Protein AF-A0A1C9WXF7-F1 (afdb_monomer_lite)

Sequence (76 aa):
MPFYLEYTANQNAEIRSAVDGSDLHEALVRAVGAVREAGCRTALLRFSPEPSRAFGGGDVVAGYTETDGWEIPEQA

Structure (mmCIF, N/CA/C/O backbone):
data_AF-A0A1C9WXF7-F1
#
_entry.id   AF-A0A1C9WXF7-F1
#
loop_
_atom_site.group_PDB
_atom_site.id
_atom_site.type_symbol
_atom_site.label_atom_id
_atom_site.label_alt_id
_atom_site.label_comp_id
_atom_site.label_asym_id
_atom_site.label_entity_id
_atom_site.label_seq_id
_atom_site.pdbx_PDB_ins_code
_atom_site.Cartn_x
_atom_site.Cartn_y
_atom_site.Cartn_z
_atom_site.occupancy
_atom_site.B_iso_or_equiv
_atom_site.auth_seq_id
_atom_site.auth_comp_id
_atom_site.auth_asym_id
_atom_site.auth_atom_id
_atom_site.pdbx_PDB_model_num
ATOM 1 N N . MET A 1 1 ? 10.156 4.484 -9.834 1.00 65.81 1 MET A N 1
ATOM 2 C CA . MET A 1 1 ? 9.571 4.334 -8.487 1.00 65.81 1 MET A CA 1
ATOM 3 C C . MET A 1 1 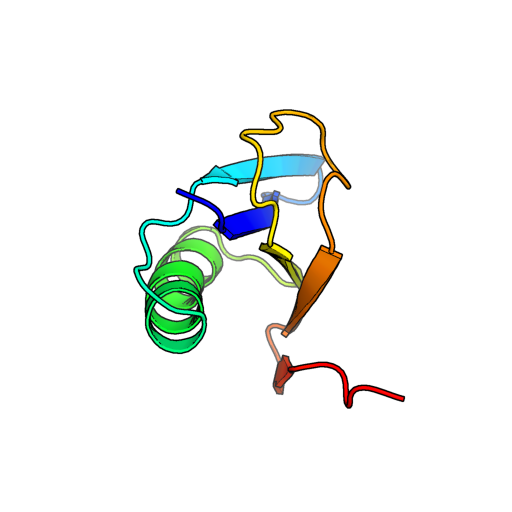? 8.941 2.966 -8.432 1.00 65.81 1 MET A C 1
ATOM 5 O O . MET A 1 1 ? 8.047 2.741 -9.240 1.00 65.81 1 MET A O 1
ATOM 9 N N . PRO A 1 2 ? 9.452 2.048 -7.603 1.00 84.44 2 PRO A N 1
ATOM 10 C CA . PRO A 1 2 ? 9.003 0.666 -7.638 1.00 84.44 2 PRO A CA 1
ATOM 11 C C . PRO A 1 2 ? 7.832 0.383 -6.689 1.00 84.44 2 PRO A C 1
ATOM 13 O O . PRO A 1 2 ? 7.278 -0.705 -6.734 1.00 84.44 2 PRO A O 1
ATOM 16 N N . PHE A 1 3 ? 7.437 1.330 -5.834 1.00 91.06 3 PHE A N 1
ATOM 17 C CA . PHE A 1 3 ? 6.356 1.127 -4.872 1.00 91.06 3 PHE A CA 1
ATOM 18 C C . PHE A 1 3 ? 5.041 1.741 -5.348 1.00 91.06 3 PHE A C 1
ATOM 20 O O . PHE A 1 3 ? 5.005 2.859 -5.871 1.00 91.06 3 PHE A O 1
ATOM 27 N N . TYR A 1 4 ? 3.958 1.002 -5.132 1.00 92.75 4 TYR A N 1
ATOM 28 C CA . TYR A 1 4 ? 2.603 1.377 -5.505 1.00 92.75 4 TYR A CA 1
ATOM 29 C C . TYR A 1 4 ? 1.659 1.136 -4.335 1.00 92.75 4 TYR A C 1
ATOM 31 O O . TYR A 1 4 ? 1.607 0.036 -3.795 1.00 92.75 4 TYR A O 1
ATOM 39 N N . LEU A 1 5 ? 0.907 2.163 -3.962 1.00 92.69 5 LEU A N 1
ATOM 40 C CA . LEU A 1 5 ? -0.130 2.096 -2.945 1.00 92.69 5 LEU A CA 1
ATOM 41 C C . LEU A 1 5 ? -1.480 1.855 -3.619 1.00 92.69 5 LEU A C 1
ATOM 43 O O . LEU A 1 5 ? -1.888 2.640 -4.475 1.00 92.69 5 LEU A O 1
ATOM 47 N N . GLU A 1 6 ? -2.164 0.798 -3.206 1.00 93.06 6 GLU A N 1
ATOM 48 C CA . GLU A 1 6 ? -3.497 0.414 -3.661 1.00 93.06 6 GLU A CA 1
ATOM 49 C C . GLU A 1 6 ? -4.496 0.499 -2.511 1.00 93.06 6 GLU A C 1
ATOM 51 O O . GLU A 1 6 ? -4.271 -0.083 -1.454 1.00 93.06 6 GLU A O 1
ATOM 56 N N . TYR A 1 7 ? -5.597 1.223 -2.694 1.00 89.69 7 TYR A N 1
ATOM 57 C CA . TYR A 1 7 ? -6.597 1.419 -1.643 1.00 89.69 7 TYR A CA 1
ATOM 58 C C . TYR A 1 7 ? -7.979 1.730 -2.208 1.00 89.69 7 TYR A C 1
ATOM 60 O O . TYR A 1 7 ? -8.115 2.133 -3.361 1.00 89.69 7 TYR A O 1
ATOM 68 N N . THR A 1 8 ? -9.010 1.573 -1.375 1.00 84.94 8 THR A N 1
ATOM 69 C CA . THR A 1 8 ? -10.371 2.015 -1.703 1.00 84.94 8 THR A CA 1
ATOM 70 C C . THR A 1 8 ? -10.684 3.331 -0.998 1.00 84.94 8 THR A C 1
ATOM 72 O O . THR A 1 8 ? -10.787 3.374 0.227 1.00 84.94 8 THR A O 1
ATOM 75 N N . ALA A 1 9 ? -10.889 4.397 -1.769 1.00 79.06 9 ALA A N 1
ATOM 76 C CA . ALA A 1 9 ? -11.379 5.679 -1.276 1.00 79.06 9 ALA A CA 1
ATOM 77 C C . ALA A 1 9 ? -12.909 5.751 -1.364 1.00 79.06 9 ALA A C 1
ATOM 79 O O . ALA A 1 9 ? -13.518 5.277 -2.328 1.00 79.06 9 ALA A O 1
ATOM 80 N N . ASN A 1 10 ? -13.542 6.387 -0.372 1.00 72.81 10 ASN A N 1
ATOM 81 C CA . ASN A 1 10 ? -14.984 6.677 -0.367 1.00 72.81 10 ASN A CA 1
ATOM 82 C C . ASN A 1 10 ? -15.876 5.454 -0.680 1.00 72.81 10 ASN A C 1
ATOM 84 O O . ASN A 1 10 ? -16.916 5.586 -1.320 1.00 72.81 10 ASN A O 1
ATOM 88 N N . GLN A 1 11 ? -15.446 4.264 -0.241 1.00 69.56 11 GLN A N 1
ATOM 89 C CA . GLN A 1 11 ? -16.134 2.968 -0.375 1.00 69.56 11 GLN A CA 1
ATOM 90 C C . GLN A 1 11 ? -16.361 2.445 -1.807 1.00 69.56 11 GLN A C 1
ATOM 92 O O . GLN A 1 11 ? -16.836 1.325 -1.939 1.00 69.56 11 GLN A O 1
ATOM 97 N N . ASN A 1 12 ? -16.004 3.193 -2.860 1.00 69.38 12 ASN A N 1
ATOM 98 C CA . ASN A 1 12 ? -16.342 2.832 -4.247 1.00 69.38 12 ASN A CA 1
ATOM 99 C C . ASN A 1 12 ? -15.226 3.086 -5.276 1.00 69.38 12 ASN A C 1
ATOM 101 O O . ASN A 1 12 ? -15.370 2.668 -6.423 1.00 69.38 12 ASN A O 1
ATOM 105 N N . ALA A 1 13 ? -14.150 3.794 -4.917 1.00 79.75 13 ALA A N 1
ATOM 106 C CA . ALA A 1 13 ? -13.081 4.128 -5.855 1.00 79.75 13 ALA A CA 1
ATOM 107 C C . ALA A 1 13 ? -11.794 3.385 -5.497 1.00 79.75 13 ALA A C 1
ATOM 109 O O . ALA A 1 13 ? -11.176 3.673 -4.475 1.00 79.75 13 ALA A O 1
ATOM 110 N N . GLU A 1 14 ? -11.376 2.459 -6.354 1.00 86.44 14 GLU A N 1
ATOM 111 C CA . GLU A 1 14 ? -10.061 1.825 -6.272 1.00 86.44 14 GLU A CA 1
ATOM 112 C C . GLU A 1 14 ? -9.002 2.780 -6.831 1.00 86.44 14 GLU A C 1
ATOM 114 O O . GLU A 1 14 ? -9.084 3.233 -7.976 1.00 86.44 14 GLU A O 1
ATOM 119 N N . ILE A 1 15 ? -8.008 3.112 -6.013 1.00 88.31 15 ILE A N 1
ATOM 120 C CA . ILE A 1 15 ? -6.930 4.032 -6.363 1.00 88.31 15 ILE A CA 1
ATOM 121 C C . ILE A 1 15 ? -5.609 3.279 -6.305 1.00 88.31 15 ILE A C 1
ATOM 123 O O . ILE A 1 15 ? -5.309 2.616 -5.315 1.00 88.31 15 ILE A O 1
ATOM 127 N N . ARG A 1 16 ? -4.799 3.431 -7.358 1.00 90.56 16 ARG A N 1
ATOM 128 C CA . ARG A 1 16 ? -3.383 3.053 -7.381 1.00 90.56 16 ARG A CA 1
ATOM 129 C C . ARG A 1 16 ? -2.539 4.311 -7.535 1.00 90.56 16 ARG A C 1
ATOM 131 O O . ARG A 1 16 ? -2.646 5.005 -8.545 1.00 90.56 16 ARG A O 1
ATOM 138 N N . SER A 1 17 ? -1.684 4.587 -6.559 1.00 89.44 17 SER A N 1
ATOM 139 C CA . SER A 1 17 ? -0.743 5.710 -6.587 1.00 89.44 17 SER A CA 1
ATOM 140 C C . SER A 1 17 ? 0.688 5.200 -6.556 1.00 89.44 17 SER A C 1
ATOM 142 O O . SER A 1 17 ? 0.999 4.281 -5.804 1.00 89.44 17 SER A O 1
ATOM 144 N N . ALA A 1 18 ? 1.578 5.813 -7.336 1.00 90.06 18 ALA A N 1
ATOM 145 C CA . ALA A 1 18 ? 3.009 5.622 -7.125 1.00 90.06 18 ALA A CA 1
ATOM 146 C C . ALA A 1 18 ? 3.400 6.202 -5.756 1.00 90.06 18 ALA A C 1
ATOM 148 O O . ALA A 1 18 ? 2.831 7.209 -5.323 1.00 90.06 18 ALA A O 1
ATOM 149 N N . VAL A 1 19 ? 4.347 5.549 -5.084 1.00 89.75 19 VAL A N 1
ATOM 150 C CA . VAL A 1 19 ? 4.924 6.015 -3.824 1.00 89.75 19 VAL A CA 1
ATOM 151 C C . VAL A 1 19 ? 6.415 6.243 -4.017 1.00 89.75 19 VAL A C 1
ATOM 153 O O . VAL A 1 19 ? 7.167 5.349 -4.415 1.00 89.75 19 VAL A O 1
ATOM 156 N N . ASP A 1 20 ? 6.838 7.461 -3.712 1.00 84.81 20 ASP A N 1
ATOM 157 C CA . ASP A 1 20 ? 8.229 7.884 -3.783 1.00 84.81 20 ASP A CA 1
ATOM 158 C C . ASP A 1 20 ? 8.998 7.308 -2.594 1.00 84.81 20 ASP A C 1
ATOM 160 O O . ASP A 1 20 ? 8.962 7.884 -1.520 1.00 84.81 20 ASP A O 1
ATOM 164 N N . GLY A 1 21 ? 9.708 6.199 -2.753 1.00 82.88 21 GLY A N 1
ATOM 165 C CA . GLY A 1 21 ? 10.581 5.659 -1.706 1.00 82.88 21 GLY A CA 1
ATOM 166 C C . GLY A 1 21 ? 11.826 5.034 -2.315 1.00 82.88 21 GLY A C 1
ATOM 167 O O . GLY A 1 21 ? 11.732 4.384 -3.363 1.00 82.88 21 GLY A O 1
ATOM 168 N N . SER A 1 22 ? 12.985 5.257 -1.694 1.00 85.81 22 SER A N 1
ATOM 169 C CA . SER A 1 22 ? 14.227 4.572 -2.068 1.00 85.81 22 SER A CA 1
ATOM 170 C C . SER A 1 22 ? 14.298 3.155 -1.490 1.00 85.81 22 SER A C 1
ATOM 172 O O . SER A 1 22 ? 14.916 2.281 -2.096 1.00 85.81 22 SER A O 1
ATOM 174 N N . ASP A 1 23 ? 13.582 2.906 -0.391 1.00 89.81 23 ASP A N 1
ATOM 175 C CA . ASP A 1 23 ? 13.401 1.599 0.234 1.00 89.81 23 ASP A CA 1
ATOM 176 C C . ASP A 1 23 ? 11.960 1.392 0.746 1.00 89.81 23 ASP A C 1
ATOM 178 O O . ASP A 1 23 ? 11.095 2.269 0.636 1.00 89.81 23 ASP A O 1
ATOM 182 N N . LEU A 1 24 ? 11.694 0.198 1.290 1.00 89.56 24 LEU A N 1
ATOM 183 C CA . LEU A 1 24 ? 10.384 -0.168 1.831 1.00 89.56 24 LEU A CA 1
ATOM 184 C C . LEU A 1 24 ? 9.985 0.710 3.025 1.00 89.56 24 LEU A C 1
ATOM 186 O O . LEU A 1 24 ? 8.816 1.064 3.151 1.00 89.56 24 LEU A O 1
ATOM 190 N N . HIS A 1 25 ? 10.927 1.076 3.894 1.00 90.31 25 HIS A N 1
ATOM 191 C CA . HIS A 1 25 ? 10.627 1.868 5.082 1.00 90.31 25 HIS A CA 1
ATOM 192 C C . HIS A 1 25 ? 10.151 3.275 4.700 1.00 90.31 25 HIS A C 1
ATOM 194 O O . HIS A 1 25 ? 9.098 3.720 5.163 1.00 90.31 25 HIS A O 1
ATOM 200 N N . GLU A 1 26 ? 10.866 3.948 3.796 1.00 91.25 26 GLU A N 1
ATOM 201 C CA . GLU A 1 26 ? 10.463 5.251 3.265 1.00 91.25 26 GLU A CA 1
ATOM 202 C C . GLU A 1 26 ? 9.111 5.187 2.551 1.00 91.25 26 GLU A C 1
ATOM 204 O O . GLU A 1 26 ? 8.270 6.077 2.730 1.00 91.25 26 GLU A O 1
ATOM 209 N N . ALA A 1 27 ? 8.885 4.130 1.764 1.00 92.50 27 ALA A N 1
ATOM 210 C CA . ALA A 1 27 ? 7.621 3.924 1.072 1.00 92.50 27 ALA A CA 1
ATOM 211 C C . ALA A 1 27 ? 6.457 3.769 2.063 1.00 92.50 27 ALA A C 1
ATOM 213 O O . ALA A 1 27 ? 5.422 4.409 1.886 1.00 92.50 27 ALA A O 1
ATOM 214 N N . LEU A 1 28 ? 6.631 2.997 3.141 1.00 92.12 28 LEU A N 1
ATOM 215 C CA . LEU A 1 28 ? 5.614 2.830 4.183 1.00 92.12 28 LEU A CA 1
ATOM 216 C C . LEU A 1 28 ? 5.298 4.152 4.885 1.00 92.12 28 LEU A C 1
ATOM 218 O O . LEU A 1 28 ? 4.129 4.519 4.990 1.00 92.12 28 LEU A O 1
ATOM 222 N N . VAL A 1 29 ? 6.320 4.900 5.315 1.00 90.81 29 VAL A N 1
ATOM 223 C CA . VAL A 1 29 ? 6.141 6.194 6.000 1.00 90.81 29 VAL A CA 1
ATOM 224 C C . VAL A 1 29 ? 5.340 7.171 5.139 1.00 90.81 29 VAL A C 1
ATOM 226 O O . VAL A 1 29 ? 4.413 7.818 5.629 1.00 90.81 29 VAL A O 1
ATOM 229 N N . ARG A 1 30 ? 5.647 7.254 3.842 1.00 90.06 30 ARG A N 1
ATOM 230 C CA . ARG A 1 30 ? 4.923 8.134 2.913 1.00 90.06 30 ARG A CA 1
ATOM 231 C C . ARG A 1 30 ? 3.524 7.621 2.596 1.00 90.06 30 ARG A C 1
ATOM 233 O O . ARG A 1 30 ? 2.588 8.415 2.523 1.00 90.06 30 ARG A O 1
ATOM 240 N N . ALA A 1 31 ? 3.363 6.307 2.466 1.00 91.25 31 ALA A N 1
ATOM 241 C CA . ALA A 1 31 ? 2.066 5.692 2.239 1.00 91.25 31 ALA A CA 1
ATOM 242 C C . ALA A 1 31 ? 1.108 5.904 3.425 1.00 91.25 31 ALA A C 1
ATOM 244 O O . ALA A 1 31 ? -0.074 6.126 3.175 1.00 91.25 31 ALA A O 1
ATOM 245 N N . VAL A 1 32 ? 1.597 5.929 4.682 1.00 87.56 32 VAL A N 1
ATOM 246 C CA . VAL A 1 32 ? 0.782 6.248 5.882 1.00 87.56 32 VAL A CA 1
ATOM 247 C C . VAL A 1 32 ? 0.078 7.598 5.741 1.00 87.56 32 VAL A C 1
ATOM 249 O O . VAL A 1 32 ? -1.106 7.705 6.063 1.00 87.56 32 VAL A O 1
ATOM 252 N N . GLY A 1 33 ? 0.794 8.630 5.285 1.00 83.81 33 GLY A N 1
ATOM 253 C CA . GLY A 1 33 ? 0.210 9.958 5.081 1.00 83.81 33 GLY A CA 1
ATOM 254 C C . GLY A 1 33 ? -0.956 9.904 4.095 1.00 83.81 33 GLY A C 1
ATOM 255 O O . GLY A 1 33 ? -2.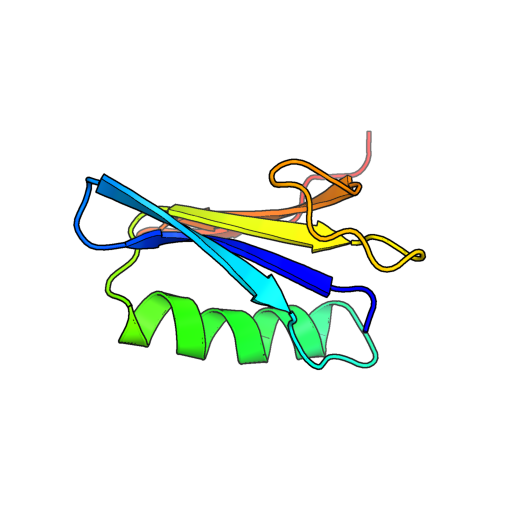061 10.332 4.420 1.00 83.81 33 GLY A O 1
ATOM 256 N N . ALA A 1 34 ? -0.734 9.260 2.946 1.00 85.31 34 ALA A N 1
ATOM 257 C CA . ALA A 1 34 ? -1.736 9.128 1.892 1.00 85.31 34 ALA A CA 1
ATOM 258 C C . ALA A 1 34 ? -2.992 8.358 2.344 1.00 85.31 34 ALA A C 1
ATOM 260 O O . ALA A 1 34 ? -4.106 8.805 2.079 1.00 85.31 34 ALA A O 1
ATOM 261 N N . VAL A 1 35 ? -2.843 7.231 3.055 1.00 88.06 35 VAL A N 1
A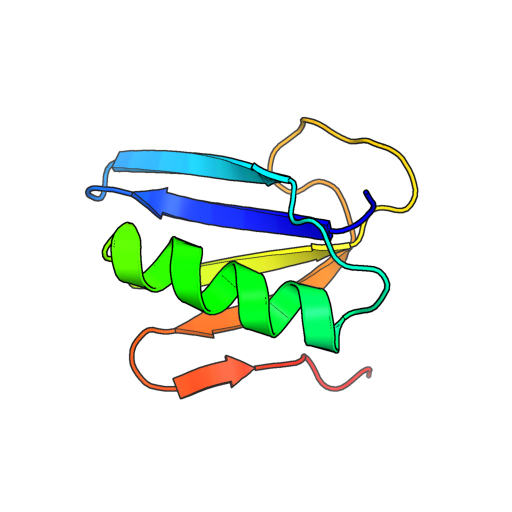TOM 262 C CA . VAL A 1 35 ? -4.011 6.460 3.531 1.00 88.06 35 VAL A CA 1
ATOM 263 C C . VAL A 1 35 ? -4.804 7.200 4.607 1.00 88.06 35 VAL A C 1
ATOM 265 O O . VAL A 1 35 ? -6.034 7.118 4.610 1.00 88.06 35 VAL A O 1
ATOM 268 N N . ARG A 1 36 ? -4.133 7.960 5.485 1.00 84.12 36 ARG A N 1
ATOM 269 C CA . ARG A 1 36 ? -4.795 8.766 6.524 1.00 84.12 36 ARG A CA 1
ATOM 270 C C . ARG A 1 36 ? -5.560 9.942 5.933 1.00 84.12 36 ARG A C 1
ATOM 272 O O . ARG A 1 36 ? -6.709 10.154 6.304 1.00 84.12 36 ARG A O 1
ATOM 279 N N . GLU A 1 37 ? -4.951 10.675 5.004 1.00 84.94 37 GLU A N 1
ATOM 280 C CA . GLU A 1 37 ? -5.611 11.784 4.305 1.00 84.94 37 GLU A CA 1
ATOM 281 C C . GLU A 1 37 ? -6.819 11.305 3.488 1.00 84.94 37 GLU A C 1
ATOM 283 O O . GLU A 1 37 ? -7.843 11.985 3.440 1.00 84.94 37 GLU A O 1
ATOM 288 N N . ALA A 1 38 ? -6.733 10.109 2.897 1.00 81.94 38 ALA A N 1
ATOM 289 C CA . ALA A 1 38 ? -7.816 9.509 2.123 1.00 81.94 38 ALA A CA 1
ATOM 290 C C . ALA A 1 38 ? -8.914 8.834 2.972 1.00 81.94 38 ALA A C 1
ATOM 292 O O . ALA A 1 38 ? -9.920 8.396 2.411 1.00 81.94 38 ALA A O 1
ATOM 293 N N . GLY A 1 39 ? -8.739 8.707 4.295 1.00 82.94 39 GLY A N 1
ATOM 294 C CA . GLY A 1 39 ? -9.689 8.009 5.172 1.00 82.94 39 GLY A CA 1
ATOM 295 C C . GLY A 1 39 ? -9.850 6.521 4.835 1.00 82.94 39 GLY A C 1
ATOM 296 O O . GLY A 1 39 ? -10.959 5.984 4.882 1.00 82.94 39 GLY A O 1
ATOM 297 N N . CYS A 1 40 ? -8.764 5.862 4.425 1.00 85.00 40 CYS A N 1
ATOM 298 C CA . CYS A 1 40 ? -8.799 4.465 3.998 1.00 85.00 40 CYS A CA 1
ATOM 299 C C . CYS A 1 40 ? -8.811 3.501 5.177 1.00 85.00 40 CYS A C 1
ATOM 301 O O . CYS A 1 40 ? -7.982 3.595 6.076 1.00 85.00 40 CYS A O 1
ATOM 303 N N . ARG A 1 41 ? -9.706 2.509 5.116 1.00 86.50 41 ARG A N 1
ATOM 304 C CA . ARG A 1 41 ? -9.762 1.420 6.104 1.00 86.50 41 ARG A CA 1
ATOM 305 C C . ARG A 1 41 ? -8.747 0.322 5.834 1.00 86.50 41 ARG A C 1
ATOM 307 O O . ARG A 1 41 ? -8.238 -0.283 6.771 1.00 86.50 41 ARG A O 1
ATOM 314 N N . THR A 1 42 ? -8.491 0.058 4.557 1.00 89.75 42 THR A N 1
ATOM 315 C CA . THR A 1 42 ? -7.559 -0.965 4.095 1.00 89.75 42 THR A CA 1
ATOM 316 C C . THR A 1 42 ? -6.756 -0.450 2.909 1.00 89.75 42 THR A C 1
ATOM 318 O O . THR A 1 42 ? -7.272 0.293 2.067 1.00 89.75 42 THR A O 1
ATOM 321 N N . ALA A 1 43 ? -5.486 -0.840 2.849 1.0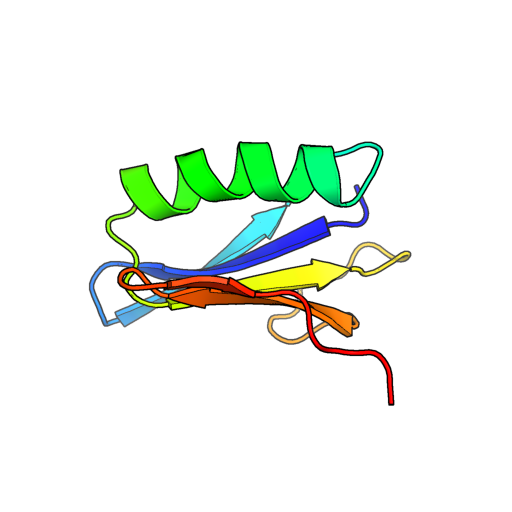0 92.81 43 ALA A N 1
ATOM 322 C CA . ALA A 1 43 ? -4.624 -0.583 1.704 1.00 92.81 43 ALA A CA 1
ATOM 323 C C . ALA A 1 43 ? -3.583 -1.694 1.540 1.00 92.81 43 ALA A C 1
ATOM 325 O O . ALA A 1 43 ? -3.296 -2.441 2.472 1.00 92.81 43 ALA A O 1
ATOM 326 N N . LEU A 1 44 ? -3.002 -1.788 0.351 1.00 94.00 44 LEU A N 1
ATOM 327 C CA . LEU A 1 44 ? -1.885 -2.667 0.038 1.00 94.00 44 LEU A CA 1
ATOM 328 C C . LEU A 1 44 ? -0.743 -1.825 -0.513 1.00 94.00 44 LEU A C 1
ATOM 330 O O . LEU A 1 44 ? -0.940 -1.004 -1.410 1.00 94.00 44 LEU A O 1
ATOM 334 N N . LEU A 1 45 ? 0.462 -2.056 -0.006 1.00 93.62 45 LEU A N 1
ATOM 335 C CA . LEU A 1 45 ? 1.677 -1.567 -0.630 1.00 93.62 45 LEU A CA 1
ATOM 336 C C . LEU A 1 45 ? 2.260 -2.696 -1.472 1.00 93.62 45 LEU A C 1
ATOM 338 O O . LEU A 1 45 ? 2.526 -3.796 -0.978 1.00 93.62 45 LEU A O 1
ATOM 342 N N . ARG A 1 46 ? 2.460 -2.412 -2.755 1.00 93.25 46 ARG A N 1
ATOM 343 C CA . ARG A 1 46 ? 3.051 -3.330 -3.719 1.00 93.25 46 ARG A CA 1
ATOM 344 C C . ARG A 1 46 ? 4.408 -2.844 -4.186 1.00 93.25 46 ARG A C 1
ATOM 346 O O . ARG A 1 46 ? 4.604 -1.646 -4.381 1.00 93.25 46 ARG A O 1
ATOM 353 N N . PHE A 1 47 ? 5.314 -3.780 -4.423 1.00 90.88 47 PHE A N 1
ATOM 354 C CA . PHE A 1 47 ? 6.588 -3.550 -5.086 1.00 90.88 47 PHE A CA 1
ATOM 355 C C . PHE A 1 47 ? 6.544 -4.117 -6.507 1.00 90.88 47 PHE A C 1
ATOM 357 O O . PHE A 1 47 ? 6.136 -5.251 -6.734 1.00 90.88 47 PHE A O 1
ATOM 364 N N . SER A 1 48 ? 6.967 -3.323 -7.481 1.00 89.88 48 SER A N 1
ATOM 365 C CA . SER A 1 48 ? 7.091 -3.708 -8.879 1.00 89.88 48 SER A CA 1
ATOM 366 C C . SER A 1 48 ? 8.349 -3.046 -9.443 1.00 89.88 48 SER A C 1
ATOM 368 O O . SER A 1 48 ? 8.380 -1.819 -9.561 1.00 89.88 48 SER A O 1
ATOM 370 N N . PRO A 1 49 ? 9.399 -3.812 -9.790 1.00 85.12 49 PRO A N 1
ATOM 371 C CA . PRO A 1 49 ? 10.629 -3.245 -10.344 1.00 85.12 49 PRO A CA 1
ATOM 372 C C . PRO A 1 49 ? 10.385 -2.585 -11.708 1.00 85.12 49 PRO A C 1
ATOM 374 O O . PRO A 1 49 ? 11.042 -1.605 -12.056 1.00 85.12 49 PRO A O 1
ATOM 377 N N . GLU A 1 50 ? 9.395 -3.082 -12.451 1.00 84.81 50 GLU A N 1
ATOM 378 C CA . GLU A 1 50 ? 8.917 -2.472 -13.685 1.00 84.81 50 GLU A CA 1
ATOM 379 C C . GLU A 1 50 ? 7.707 -1.569 -13.415 1.00 84.81 50 GLU A C 1
ATOM 381 O O . GLU A 1 50 ? 6.837 -1.920 -12.608 1.00 84.81 50 GLU A O 1
ATOM 386 N N . PRO A 1 51 ? 7.601 -0.412 -14.089 1.00 74.31 51 PRO A N 1
ATOM 387 C CA . PRO A 1 51 ? 6.475 0.478 -13.892 1.00 74.31 51 PRO A CA 1
ATOM 388 C C . PRO A 1 51 ? 5.182 -0.134 -14.445 1.00 74.31 51 PRO A C 1
ATOM 390 O O . PRO A 1 51 ? 4.921 -0.088 -15.645 1.00 74.31 51 PRO A O 1
ATOM 393 N N . SER A 1 52 ? 4.342 -0.667 -13.557 1.00 72.25 52 SER A N 1
ATOM 394 C CA . SER A 1 52 ? 3.016 -1.187 -13.899 1.00 72.25 52 SER A CA 1
ATOM 395 C C . SER A 1 52 ? 1.915 -0.244 -13.422 1.00 72.25 52 SER A C 1
ATOM 397 O O . SER A 1 52 ? 1.865 0.151 -12.252 1.00 72.25 52 SER A O 1
ATOM 399 N N . ARG A 1 53 ? 1.014 0.113 -14.345 1.00 71.38 53 ARG A N 1
ATOM 400 C CA . ARG A 1 53 ? -0.201 0.894 -14.054 1.00 71.38 53 ARG A CA 1
ATOM 401 C C . ARG A 1 53 ? -1.414 0.017 -13.741 1.00 71.38 53 ARG A C 1
ATOM 403 O O . ARG A 1 53 ? -2.452 0.556 -13.375 1.00 71.38 53 ARG A O 1
ATOM 410 N N . ALA A 1 54 ? -1.305 -1.301 -13.906 1.00 84.31 54 ALA A N 1
ATOM 411 C CA . ALA A 1 54 ? -2.408 -2.215 -13.647 1.00 84.31 54 ALA A CA 1
ATOM 412 C C . ALA A 1 54 ? -2.595 -2.415 -12.140 1.00 84.31 54 ALA A C 1
ATOM 414 O O . ALA A 1 54 ? -1.621 -2.642 -11.421 1.00 84.31 54 ALA A O 1
ATOM 415 N N . PHE A 1 55 ? -3.845 -2.359 -11.680 1.00 87.06 55 PHE A N 1
ATOM 416 C CA . PHE A 1 55 ? -4.190 -2.737 -10.313 1.00 87.06 55 PHE A CA 1
ATOM 417 C C . PHE A 1 55 ? -3.863 -4.219 -10.078 1.00 87.06 55 PHE A C 1
ATOM 419 O O . PHE A 1 55 ? -3.986 -5.037 -10.992 1.00 87.06 55 PHE A O 1
ATOM 426 N N . GLY A 1 56 ? -3.392 -4.566 -8.884 1.00 86.50 56 GLY A N 1
ATOM 427 C CA . GLY A 1 56 ? -2.916 -5.908 -8.557 1.00 86.50 56 GLY A CA 1
ATOM 428 C C . GLY A 1 56 ? -1.533 -6.256 -9.123 1.00 86.50 56 GLY A C 1
ATOM 429 O O . GLY A 1 56 ? -1.035 -7.347 -8.862 1.00 86.50 56 GLY A O 1
ATOM 430 N N . GLY A 1 57 ? -0.888 -5.360 -9.879 1.00 88.25 57 GLY A N 1
ATOM 431 C CA . GLY A 1 57 ? 0.443 -5.597 -10.440 1.00 88.25 57 GLY A CA 1
ATOM 432 C C . GLY A 1 57 ? 1.569 -5.417 -9.416 1.00 88.25 57 GLY A C 1
ATOM 433 O O . GLY A 1 57 ? 1.586 -4.412 -8.696 1.00 88.25 57 GLY A O 1
ATOM 434 N N . GLY A 1 58 ? 2.534 -6.340 -9.416 1.00 89.19 58 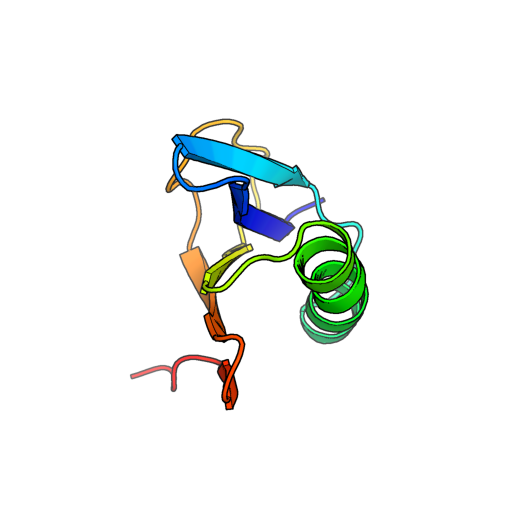GLY A N 1
ATOM 435 C CA . GLY A 1 58 ? 3.661 -6.382 -8.476 1.00 89.19 58 GLY A CA 1
ATOM 436 C C . GLY A 1 58 ? 3.373 -7.232 -7.239 1.00 89.19 58 GLY A C 1
ATOM 437 O O . GLY A 1 58 ? 2.244 -7.675 -7.034 1.00 89.19 58 GLY A O 1
ATOM 438 N N . ASP A 1 59 ? 4.379 -7.430 -6.398 1.00 91.88 59 ASP A N 1
ATOM 439 C CA . ASP A 1 59 ? 4.283 -8.240 -5.184 1.00 91.88 59 ASP A CA 1
ATOM 440 C C . ASP A 1 59 ? 3.743 -7.413 -4.021 1.00 91.88 59 ASP A C 1
ATOM 442 O O . ASP A 1 59 ? 4.129 -6.259 -3.845 1.00 91.88 59 ASP A O 1
ATOM 446 N N . VAL A 1 60 ? 2.852 -7.986 -3.210 1.00 92.88 60 VAL A N 1
ATOM 447 C CA . VAL A 1 60 ? 2.405 -7.338 -1.969 1.00 92.88 60 VAL A CA 1
ATOM 448 C C . VAL A 1 60 ? 3.541 -7.409 -0.957 1.00 92.88 60 VAL A C 1
ATOM 450 O O . VAL A 1 60 ? 3.963 -8.495 -0.574 1.00 92.88 60 VAL A O 1
ATOM 453 N N . VAL A 1 61 ? 4.013 -6.246 -0.517 1.00 93.94 61 VAL A N 1
ATOM 454 C CA . VAL A 1 61 ? 5.101 -6.124 0.466 1.00 93.94 61 VAL A CA 1
ATOM 455 C C . VAL A 1 61 ? 4.609 -5.651 1.828 1.00 93.94 61 VAL A C 1
ATOM 457 O O . VAL A 1 61 ? 5.297 -5.860 2.821 1.00 93.94 61 VAL A O 1
ATOM 460 N N . ALA A 1 62 ? 3.425 -5.037 1.890 1.00 93.94 62 ALA A N 1
ATOM 461 C CA . ALA A 1 62 ? 2.751 -4.734 3.145 1.00 93.94 62 ALA A CA 1
ATOM 462 C C . ALA A 1 62 ? 1.234 -4.599 2.958 1.00 93.94 62 ALA A C 1
ATOM 464 O O . ALA A 1 62 ? 0.765 -4.122 1.920 1.00 93.94 62 ALA A O 1
ATOM 465 N N . GLY A 1 63 ? 0.476 -4.981 3.981 1.00 93.69 63 GLY A N 1
ATOM 466 C CA . GLY A 1 63 ? -0.946 -4.678 4.122 1.00 93.69 63 GLY A CA 1
ATOM 467 C C . GLY A 1 63 ? -1.162 -3.605 5.181 1.00 93.69 63 GLY A C 1
ATOM 468 O O . GLY A 1 63 ? -0.424 -3.553 6.154 1.00 93.69 63 GLY A O 1
ATOM 469 N N . TYR A 1 64 ? -2.145 -2.732 4.988 1.00 92.56 64 TYR A N 1
ATOM 470 C CA . TYR A 1 64 ? -2.557 -1.733 5.969 1.00 92.56 64 TYR A CA 1
ATOM 471 C C . TYR A 1 64 ? -3.988 -1.991 6.419 1.00 92.56 64 TYR A C 1
ATOM 473 O O . TYR A 1 64 ? -4.874 -2.145 5.570 1.00 92.56 64 TYR A O 1
ATOM 481 N N . THR A 1 65 ? -4.225 -1.925 7.727 1.00 90.31 65 THR A N 1
ATOM 482 C CA . THR A 1 65 ? -5.560 -1.727 8.300 1.00 90.31 65 THR A CA 1
ATOM 483 C C . THR A 1 65 ? -5.569 -0.471 9.171 1.00 90.31 65 THR A C 1
ATOM 485 O O . THR A 1 65 ? -4.561 -0.091 9.766 1.00 90.31 65 THR A O 1
ATOM 488 N N . GLU A 1 66 ? -6.724 0.187 9.279 1.00 86.56 66 GLU A N 1
ATOM 489 C CA . GLU A 1 66 ? -6.891 1.329 10.191 1.00 86.56 66 GLU A CA 1
ATOM 490 C C . GLU A 1 66 ? -6.607 0.952 11.658 1.00 86.56 66 GLU A C 1
ATOM 492 O O . GLU A 1 66 ? -6.156 1.793 12.433 1.00 86.56 66 GLU A O 1
ATOM 497 N N . THR A 1 67 ? -6.848 -0.311 12.029 1.00 88.06 67 THR A N 1
ATOM 498 C CA . THR A 1 67 ? -6.714 -0.798 13.411 1.00 88.06 67 THR A CA 1
ATOM 499 C C . THR A 1 67 ? -5.271 -1.153 13.763 1.00 88.06 67 THR A C 1
ATOM 501 O O . THR A 1 67 ? -4.790 -0.754 14.821 1.00 88.06 67 THR A O 1
ATOM 504 N N . ASP A 1 68 ? -4.573 -1.850 12.867 1.00 88.81 68 ASP A N 1
ATOM 505 C CA . ASP A 1 68 ? -3.275 -2.477 13.153 1.00 88.81 68 ASP A CA 1
ATOM 506 C C . ASP A 1 68 ? -2.104 -1.723 12.505 1.00 88.81 68 ASP A C 1
ATOM 508 O O . ASP A 1 68 ? -0.946 -1.886 12.890 1.00 88.81 68 ASP A O 1
ATOM 512 N N . GLY A 1 69 ? -2.389 -0.826 11.558 1.00 90.44 69 GLY A N 1
ATOM 513 C CA . GLY A 1 69 ? -1.364 -0.135 10.788 1.00 90.44 69 GLY A CA 1
ATOM 514 C C . GLY A 1 69 ? -0.793 -1.021 9.683 1.00 90.44 69 GLY A C 1
ATOM 515 O O . GLY A 1 69 ? -1.521 -1.802 9.079 1.00 90.44 69 GLY A O 1
ATOM 516 N N . TRP A 1 70 ? 0.494 -0.840 9.364 1.00 92.19 70 TRP A N 1
ATOM 517 C CA . TRP A 1 70 ? 1.176 -1.631 8.337 1.00 92.19 70 TRP A CA 1
ATOM 518 C C . TRP A 1 70 ? 1.687 -2.957 8.897 1.00 92.19 70 TRP A C 1
ATOM 520 O O . TRP A 1 70 ? 2.491 -2.970 9.827 1.00 92.19 70 TRP A O 1
ATOM 530 N N . GLU A 1 71 ? 1.312 -4.047 8.244 1.00 93.31 71 GLU A N 1
ATOM 531 C CA . GLU A 1 71 ? 1.800 -5.396 8.488 1.00 93.31 71 GLU A CA 1
ATOM 532 C C . GLU A 1 71 ? 2.612 -5.870 7.281 1.00 93.31 71 GLU A C 1
ATOM 534 O O . GLU A 1 71 ? 2.158 -5.812 6.135 1.00 93.31 71 GLU A O 1
ATOM 539 N N . ILE A 1 72 ? 3.836 -6.329 7.533 1.00 90.19 72 ILE A N 1
ATOM 540 C CA . ILE A 1 72 ? 4.711 -6.907 6.511 1.00 90.19 72 ILE A CA 1
ATOM 541 C C . ILE A 1 72 ? 4.493 -8.424 6.548 1.00 90.19 72 ILE A C 1
ATOM 543 O O . ILE A 1 72 ? 4.666 -9.007 7.620 1.00 90.19 72 ILE A O 1
ATOM 547 N N . PRO A 1 73 ? 4.120 -9.076 5.429 1.00 82.38 73 PRO A N 1
ATOM 548 C CA . PRO A 1 73 ? 3.974 -10.524 5.400 1.00 82.38 73 PRO A CA 1
ATOM 549 C C . PRO A 1 73 ? 5.296 -11.181 5.802 1.00 82.38 73 PRO A C 1
ATOM 551 O O . PRO A 1 73 ? 6.339 -10.869 5.218 1.00 82.38 73 PRO A O 1
ATOM 554 N N . GLU A 1 74 ? 5.269 -12.090 6.778 1.00 73.75 74 GLU A N 1
ATOM 555 C CA . GLU A 1 74 ? 6.418 -12.960 7.024 1.00 73.75 74 GLU A CA 1
ATOM 556 C C . GLU A 1 74 ? 6.702 -13.734 5.733 1.00 73.75 74 GLU A C 1
ATOM 558 O O . GLU A 1 74 ? 5.818 -14.385 5.172 1.00 73.75 74 GLU A O 1
ATOM 563 N N . GLN A 1 75 ? 7.920 -13.599 5.210 1.00 56.88 75 GLN A N 1
A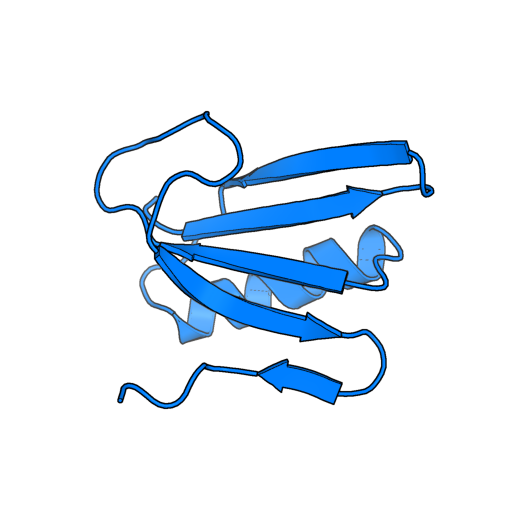TOM 564 C CA . GLN A 1 75 ? 8.334 -14.340 4.027 1.00 56.88 75 GLN A CA 1
ATOM 565 C C . GLN A 1 75 ? 8.395 -15.824 4.410 1.00 56.88 75 GLN A C 1
ATOM 567 O O . GLN A 1 75 ? 9.261 -16.215 5.193 1.00 56.88 75 GLN A O 1
ATOM 572 N N . ALA A 1 76 ? 7.436 -16.610 3.917 1.00 40.81 76 ALA A N 1
ATOM 573 C CA . ALA A 1 76 ? 7.414 -18.065 4.057 1.00 40.81 76 ALA A CA 1
ATOM 574 C C . ALA A 1 76 ? 8.488 -18.736 3.189 1.00 40.81 76 ALA A C 1
ATOM 576 O O . ALA A 1 76 ? 8.748 -18.228 2.072 1.00 40.81 76 ALA A O 1
#

Radius of gyration: 11.41 Å; chains: 1; bounding box: 31×30×28 Å

pLDDT: mean 85.8, std 8.96, range [40.81, 94.0]

Secondary structure (DSSP, 8-state):
--EEEEEEETTTEEEEEEE--SSHHHHHHHHHHHHHHTT-SEEEEEE-SS---STT-SEEEEEEETTTEEEPPP--

Foldseek 3Di:
DFKWKWFDAPNPDTDIDDADDPDPVSSLVRVVVVCVVRVTQKMFIFGHPDDDPDPVPHHTQWIAGPVPGIDGDDDD